Protein AF-A0A539DYY9-F1 (afdb_monomer)

Solvent-accessible surface area (backbone atoms only — not comparable to full-atom values): 6296 Å² total; per-residue (Å²): 140,85,88,86,87,77,100,73,76,76,74,72,72,69,63,75,76,61,69,74,80,74,77,78,76,84,81,85,64,92,63,52,59,61,54,54,46,45,52,48,40,51,54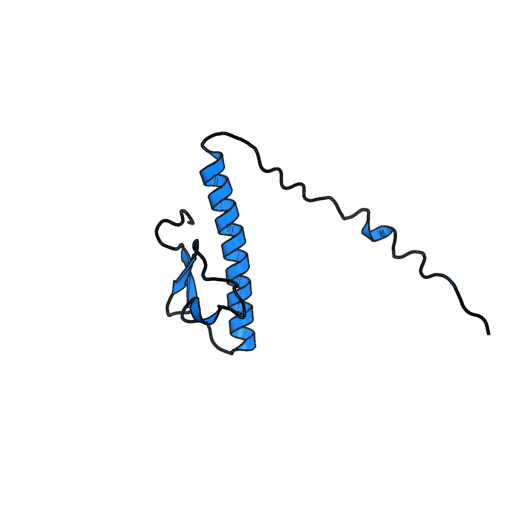,51,49,54,53,49,55,54,48,51,52,51,44,26,72,74,73,71,46,67,53,47,41,54,70,74,36,43,71,87,77,28,92,57,72,66,75,46,41,43,45,38,78,86,42,46,83,40,62,26,86,92,44,79,45,130

Mean predicted aligned error: 14.47 Å

Radius of gyration: 21.02 Å; Cα contacts (8 Å, |Δi|>4): 82; chains: 1; bounding box: 54×50×44 Å

Sequence (98 aa):
MTLASCAGEAAEKIADDLSVVEVSVPAGNGGIVGEVTQQGCSLERASLEQILETFTILEGHAPTLETDLVPNYLRSESVMFDITAEGALVPAPDSGCI

pLDDT: mean 75.49, std 21.93, range [37.66, 96.94]

Structure (mmCIF, N/CA/C/O backbone):
data_AF-A0A539DYY9-F1
#
_entry.id   AF-A0A539DYY9-F1
#
loop_
_atom_site.group_PDB
_atom_site.id
_atom_site.type_symbol
_atom_site.label_atom_id
_atom_site.label_alt_id
_atom_site.label_comp_id
_atom_site.label_asym_id
_atom_site.label_entity_id
_atom_site.label_seq_id
_atom_site.pdbx_PDB_ins_code
_atom_site.Cartn_x
_atom_site.Cartn_y
_atom_site.Cartn_z
_atom_site.occupancy
_atom_site.B_iso_or_equiv
_atom_site.auth_seq_id
_atom_site.auth_comp_id
_atom_site.auth_asym_id
_atom_site.auth_atom_id
_atom_site.pdbx_PDB_model_num
ATOM 1 N N . MET A 1 1 ? -41.360 39.448 0.452 1.00 45.53 1 MET A N 1
ATOM 2 C CA . MET A 1 1 ? -41.319 39.493 -1.027 1.00 45.53 1 MET A CA 1
ATOM 3 C C . MET A 1 1 ? -40.266 40.533 -1.360 1.00 45.53 1 MET A C 1
ATOM 5 O O . MET A 1 1 ? -40.452 41.669 -0.963 1.00 45.53 1 MET A O 1
ATOM 9 N N . THR A 1 2 ? -39.055 40.152 -1.760 1.00 37.66 2 THR A N 1
ATOM 10 C CA . THR A 1 2 ? -38.731 39.693 -3.122 1.00 37.66 2 THR A CA 1
ATOM 11 C C . THR A 1 2 ? -37.478 38.802 -3.116 1.00 37.66 2 THR A C 1
ATOM 13 O O . THR A 1 2 ? -36.563 39.026 -2.331 1.00 37.66 2 THR A O 1
ATOM 16 N N . LEU A 1 3 ? -37.492 37.772 -3.966 1.00 46.56 3 LEU A N 1
ATOM 17 C CA . LEU A 1 3 ? -36.391 36.857 -4.284 1.00 46.56 3 LEU A CA 1
ATOM 18 C C . LEU A 1 3 ? -35.391 37.485 -5.277 1.00 46.56 3 LEU A C 1
ATOM 20 O O . LEU A 1 3 ? -35.796 38.294 -6.105 1.00 46.56 3 LEU A O 1
ATOM 24 N N . ALA A 1 4 ? -34.173 36.928 -5.276 1.00 47.72 4 ALA A N 1
ATOM 25 C CA . ALA A 1 4 ? -33.265 36.725 -6.418 1.00 47.72 4 ALA A CA 1
ATOM 26 C C . ALA A 1 4 ? -32.042 37.653 -6.613 1.00 47.72 4 ALA A C 1
ATOM 28 O O . ALA A 1 4 ? -32.138 38.874 -6.591 1.00 47.72 4 ALA A O 1
ATOM 29 N N . SER A 1 5 ? -30.941 36.967 -6.975 1.00 46.44 5 SER A N 1
ATOM 30 C CA . SER A 1 5 ? -29.692 37.422 -7.620 1.00 46.44 5 SER A CA 1
ATOM 31 C C . SER A 1 5 ? -28.647 38.061 -6.686 1.00 46.44 5 SER A C 1
ATOM 33 O O . SER A 1 5 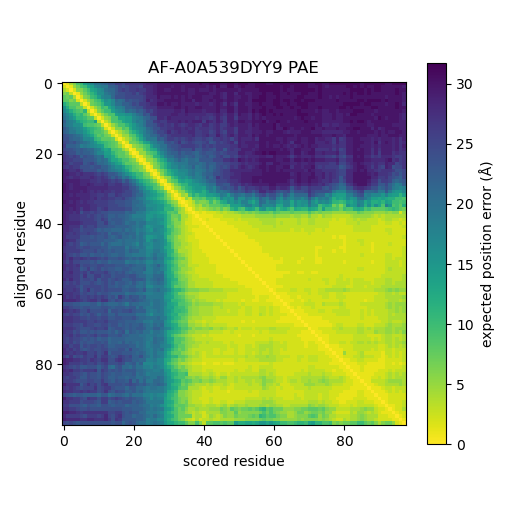? -28.963 38.988 -5.962 1.00 46.44 5 SER A O 1
ATOM 35 N N .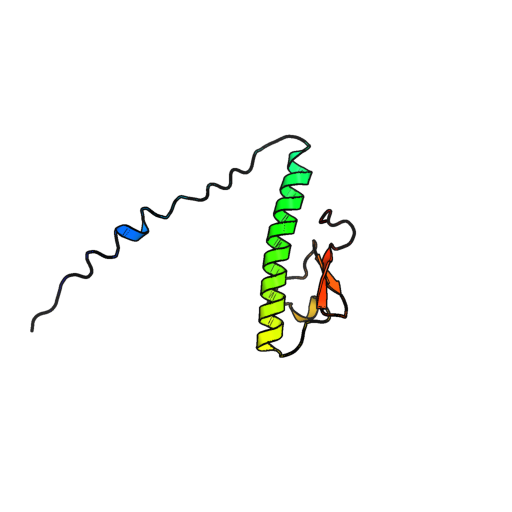 CYS A 1 6 ? -27.387 37.618 -6.586 1.00 44.03 6 CYS A N 1
ATOM 36 C CA . CYS A 1 6 ? -26.497 37.054 -7.601 1.00 44.03 6 CYS A CA 1
ATOM 37 C C . CYS A 1 6 ? -25.626 35.912 -7.036 1.00 44.03 6 CYS A C 1
ATOM 39 O O . CYS A 1 6 ? -24.610 36.148 -6.388 1.00 44.03 6 CYS A O 1
ATOM 41 N N . ALA A 1 7 ? -25.973 34.667 -7.361 1.00 44.38 7 ALA A N 1
ATOM 42 C CA . ALA A 1 7 ? -25.031 33.547 -7.388 1.00 44.38 7 ALA A CA 1
ATOM 43 C C . ALA A 1 7 ? -24.280 33.573 -8.736 1.00 44.38 7 ALA A C 1
ATOM 45 O O . ALA A 1 7 ? -24.468 32.692 -9.567 1.00 44.38 7 ALA A O 1
ATOM 46 N N . GLY A 1 8 ? -23.545 34.662 -9.000 1.00 44.19 8 GLY A N 1
ATOM 47 C CA . GLY A 1 8 ? -23.119 35.026 -10.359 1.00 44.19 8 GLY A CA 1
ATOM 48 C C . GLY A 1 8 ? -21.633 35.310 -10.576 1.00 44.19 8 GLY A C 1
ATOM 49 O O . GLY A 1 8 ? -21.272 35.572 -11.711 1.00 44.19 8 GLY A O 1
ATOM 50 N N . GLU A 1 9 ? -20.769 35.263 -9.555 1.00 43.44 9 GLU A N 1
ATOM 51 C CA . GLU A 1 9 ? -19.342 35.615 -9.744 1.00 43.44 9 GLU A CA 1
ATOM 52 C C . GLU A 1 9 ? -18.346 34.527 -9.313 1.00 43.44 9 GLU A C 1
ATOM 54 O O . GLU A 1 9 ? -17.160 34.624 -9.610 1.00 43.44 9 GLU A O 1
ATOM 59 N N . ALA A 1 10 ? -18.798 33.447 -8.666 1.00 45.25 10 ALA A N 1
ATOM 60 C CA 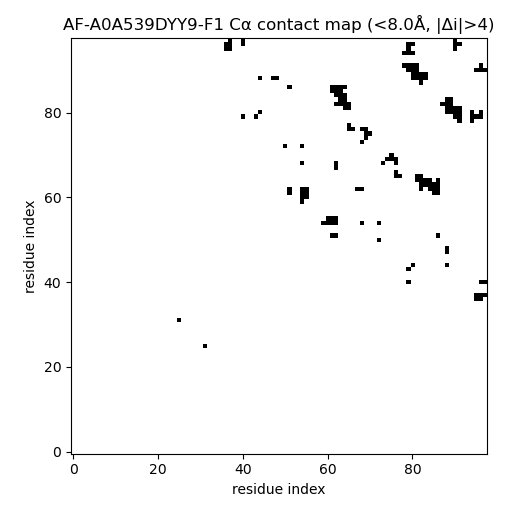. ALA A 1 10 ? -17.896 32.387 -8.200 1.00 45.25 10 ALA A CA 1
ATOM 61 C C . ALA A 1 10 ? -17.738 31.207 -9.180 1.00 45.25 10 ALA A C 1
ATOM 63 O O . ALA A 1 10 ? -16.837 30.395 -9.003 1.00 45.25 10 ALA A O 1
ATOM 64 N N . ALA A 1 11 ? -18.594 31.095 -10.202 1.00 45.44 11 ALA A N 1
ATOM 65 C CA . ALA A 1 11 ? -18.580 29.952 -11.121 1.00 45.44 11 ALA A CA 1
ATOM 66 C C . ALA A 1 11 ? -17.571 30.090 -12.276 1.00 45.44 11 ALA A C 1
ATOM 68 O O . ALA A 1 11 ? -17.166 29.084 -12.845 1.00 45.44 11 ALA A O 1
ATOM 69 N N . GLU A 1 12 ? -17.133 31.306 -12.617 1.00 47.28 12 GLU A N 1
ATOM 70 C CA . GLU A 1 12 ? -16.268 31.518 -13.790 1.00 47.28 12 GLU A CA 1
ATOM 71 C C . GLU A 1 12 ? -14.785 31.213 -13.496 1.00 47.28 12 GLU A C 1
ATOM 73 O O . GLU A 1 12 ? -14.039 30.804 -14.380 1.00 47.28 12 GLU A O 1
ATOM 78 N N . LYS A 1 13 ? -14.350 31.310 -12.231 1.00 40.88 13 LYS A N 1
ATOM 79 C CA . LYS A 1 13 ? -12.941 31.105 -11.842 1.00 40.88 13 LYS A CA 1
ATOM 80 C C . LYS A 1 13 ? -12.507 29.655 -11.612 1.00 40.88 13 LYS A C 1
ATOM 82 O O . LYS A 1 13 ? -11.346 29.428 -11.299 1.00 40.88 13 LYS A O 1
ATOM 87 N N . ILE A 1 14 ? -13.411 28.691 -11.759 1.00 51.94 14 ILE A N 1
ATOM 88 C CA . ILE A 1 14 ? -13.113 27.252 -11.613 1.00 51.94 14 ILE A CA 1
ATOM 89 C C . ILE A 1 14 ? -12.991 26.534 -12.964 1.00 51.94 14 ILE A C 1
ATOM 91 O O . ILE A 1 14 ? -12.802 25.323 -12.993 1.00 51.94 14 ILE A O 1
ATOM 95 N N . ALA A 1 15 ? -13.103 27.260 -14.080 1.00 50.12 15 ALA A N 1
ATOM 96 C CA . ALA A 1 15 ? -12.891 26.706 -15.417 1.00 50.12 15 ALA A CA 1
ATOM 97 C C . 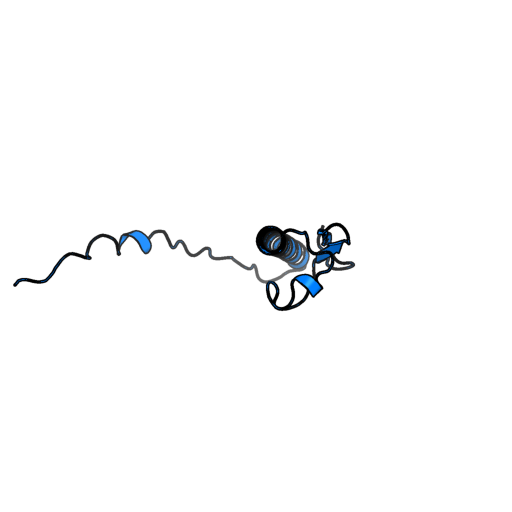ALA A 1 15 ? -11.462 26.937 -15.946 1.00 50.12 15 ALA A C 1
ATOM 99 O O . ALA A 1 15 ? -11.007 26.173 -16.790 1.00 50.12 15 ALA A O 1
ATOM 100 N N . ASP A 1 16 ? -10.751 27.954 -15.444 1.00 47.75 16 ASP A N 1
ATOM 101 C CA . ASP A 1 16 ? -9.426 28.358 -15.950 1.00 47.75 16 ASP A CA 1
ATOM 102 C C . ASP A 1 16 ? -8.256 27.600 -15.293 1.00 47.75 16 ASP A C 1
ATOM 104 O O . ASP A 1 16 ? -7.188 27.476 -15.879 1.00 47.75 16 ASP A O 1
ATOM 108 N N . ASP A 1 17 ? -8.469 27.022 -14.105 1.00 47.25 17 ASP A N 1
ATOM 109 C CA . ASP A 1 17 ? -7.463 26.203 -13.405 1.00 47.25 17 ASP A CA 1
ATOM 110 C C . ASP A 1 17 ? -7.652 24.697 -13.653 1.00 47.25 17 ASP A C 1
ATOM 112 O O . ASP A 1 17 ? -6.952 23.861 -13.092 1.00 47.25 17 ASP A O 1
ATOM 116 N N . LEU A 1 18 ? -8.571 24.316 -14.547 1.00 51.16 18 LEU A N 1
ATOM 117 C CA . LEU A 1 18 ? -8.595 22.965 -15.098 1.00 51.16 18 LEU A CA 1
ATOM 118 C C . LEU A 1 18 ? -7.644 22.913 -16.296 1.00 51.16 18 LEU A C 1
ATOM 120 O O . LEU A 1 18 ? -8.039 22.605 -17.421 1.00 51.16 18 LEU A O 1
ATOM 124 N N . SER A 1 19 ? -6.367 23.227 -16.054 1.00 51.50 19 SER A N 1
ATOM 125 C CA . SER A 1 19 ? -5.325 22.731 -16.944 1.00 51.50 19 SER A CA 1
ATOM 126 C C . SER A 1 19 ? -5.418 21.213 -16.870 1.00 51.50 19 SER A C 1
ATOM 128 O O . SER A 1 19 ? -5.082 20.580 -15.871 1.00 51.50 19 SER A O 1
ATOM 130 N N . VAL A 1 20 ? -6.039 20.642 -17.901 1.00 49.50 20 VAL A N 1
ATOM 131 C CA . VAL A 1 20 ? -6.066 19.212 -18.146 1.00 49.50 20 VAL A CA 1
ATOM 132 C C . VAL A 1 20 ? -4.624 18.765 -17.997 1.00 49.50 20 VAL A C 1
ATOM 134 O O . VAL A 1 20 ? -3.766 19.148 -18.792 1.00 49.50 20 VAL A O 1
ATOM 137 N N . VAL A 1 21 ? -4.341 18.013 -16.935 1.00 46.81 21 VAL A N 1
ATOM 138 C CA . VAL A 1 21 ? -3.108 17.248 -16.838 1.00 46.81 21 VAL A CA 1
ATOM 139 C C . VAL A 1 21 ? -3.231 16.214 -17.948 1.00 46.81 21 VAL A C 1
ATOM 141 O O . VAL A 1 21 ? -3.763 15.122 -17.755 1.00 46.81 21 VAL A O 1
ATOM 144 N N . GLU A 1 22 ? -2.844 16.608 -19.159 1.00 48.22 22 GLU A N 1
ATOM 145 C CA . GLU A 1 22 ? -2.664 15.704 -20.276 1.00 48.22 22 GLU A CA 1
ATOM 146 C C . GLU A 1 22 ? -1.488 14.818 -19.887 1.00 48.22 22 GLU A C 1
ATOM 148 O O . GLU A 1 22 ? -0.323 15.126 -20.150 1.00 48.22 22 GLU A O 1
ATOM 153 N N . VAL A 1 23 ? -1.797 13.721 -19.193 1.00 45.16 23 VAL A N 1
ATOM 154 C CA . VAL A 1 23 ? -0.887 12.590 -19.060 1.00 45.16 23 VAL A CA 1
ATOM 155 C C . VAL A 1 23 ? -0.658 12.087 -20.479 1.00 45.16 23 VAL A C 1
ATOM 157 O O . VAL A 1 23 ? -1.419 11.288 -21.023 1.00 45.16 23 VAL A O 1
ATOM 160 N N . SER A 1 24 ? 0.373 12.633 -21.117 1.00 41.38 24 SER A N 1
ATOM 161 C CA . SER A 1 24 ? 0.901 12.124 -22.369 1.00 41.38 24 SER A CA 1
ATOM 162 C C . SER A 1 24 ? 1.428 10.727 -22.082 1.00 41.38 24 SER A C 1
ATOM 164 O O . SER A 1 24 ? 2.473 10.580 -21.457 1.00 41.38 24 SER A O 1
ATOM 166 N N . VAL A 1 25 ? 0.696 9.700 -22.510 1.00 49.75 25 VAL A N 1
ATOM 167 C CA . VAL A 1 25 ? 1.199 8.325 -22.537 1.00 49.75 25 VAL A CA 1
ATOM 168 C C . VAL A 1 25 ? 1.934 8.163 -23.872 1.00 49.75 25 VAL A C 1
ATOM 170 O O . VAL A 1 25 ? 1.269 8.040 -24.906 1.00 49.75 25 VAL A O 1
ATOM 173 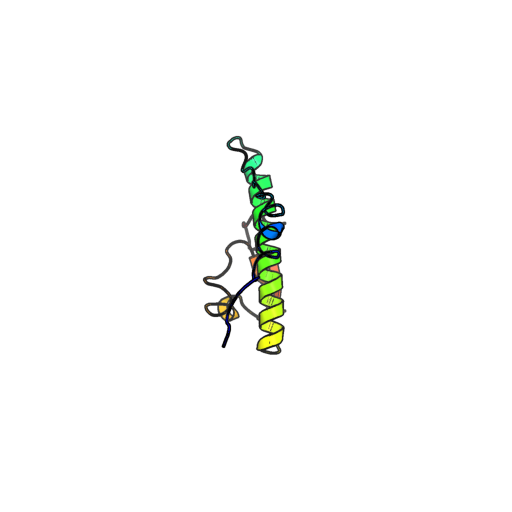N N . PRO A 1 26 ? 3.280 8.225 -23.921 1.00 44.56 26 PRO A N 1
ATOM 174 C CA . PRO A 1 26 ? 3.996 8.050 -25.174 1.00 44.56 26 PRO A CA 1
ATOM 175 C C . PRO A 1 26 ? 3.781 6.628 -25.697 1.00 44.56 26 PRO A C 1
ATOM 177 O O . PRO A 1 26 ? 4.142 5.633 -25.068 1.00 44.56 26 PRO A O 1
ATOM 180 N N . ALA A 1 27 ? 3.187 6.536 -26.884 1.00 46.72 27 ALA A N 1
ATOM 181 C CA . ALA A 1 27 ? 3.057 5.290 -27.613 1.00 46.72 27 ALA A CA 1
ATOM 182 C C . ALA A 1 27 ? 4.413 4.880 -28.220 1.00 46.72 27 ALA A C 1
ATOM 184 O O . ALA A 1 27 ? 4.941 5.568 -29.088 1.00 46.72 27 ALA A O 1
ATOM 185 N N . GLY A 1 28 ? 4.917 3.710 -27.813 1.00 47.81 28 GLY A N 1
ATOM 186 C CA . GLY A 1 28 ? 5.820 2.870 -28.611 1.00 47.81 28 GLY A CA 1
ATOM 187 C C . GLY A 1 28 ? 7.332 3.088 -28.459 1.00 47.81 28 GLY A C 1
ATOM 188 O O . GLY A 1 28 ? 7.900 3.985 -29.067 1.00 47.81 28 GLY A O 1
ATOM 189 N N . ASN A 1 29 ? 7.980 2.178 -27.717 1.00 39.41 29 ASN A N 1
ATOM 190 C CA . ASN A 1 29 ? 9.230 1.454 -28.031 1.00 39.41 29 ASN A CA 1
ATOM 191 C C . ASN A 1 29 ? 9.926 1.032 -26.731 1.00 39.41 29 ASN A C 1
ATOM 193 O O . ASN A 1 29 ? 10.457 1.894 -26.048 1.00 39.41 29 ASN A O 1
ATOM 197 N N . GLY A 1 30 ? 9.949 -0.275 -26.431 1.00 45.22 30 GLY A N 1
ATOM 198 C CA . GLY A 1 30 ? 10.893 -1.046 -25.586 1.00 45.22 30 GLY A CA 1
ATOM 199 C C . GLY A 1 30 ? 11.451 -0.512 -24.249 1.00 45.22 30 GLY A C 1
ATOM 200 O O . GLY A 1 30 ? 11.570 -1.295 -23.318 1.00 45.22 30 GLY A O 1
ATOM 201 N N . GLY A 1 31 ? 11.805 0.767 -24.124 1.00 42.53 31 GLY A N 1
ATOM 202 C CA . GLY A 1 31 ? 12.230 1.449 -22.896 1.00 42.53 31 GLY A CA 1
ATOM 203 C C . GLY A 1 31 ? 11.089 2.109 -22.111 1.00 42.53 31 GLY A C 1
ATOM 204 O O . GLY A 1 31 ? 11.188 2.223 -20.895 1.00 42.53 31 GLY A O 1
ATOM 205 N N . ILE A 1 32 ? 9.970 2.447 -22.766 1.00 48.97 32 ILE A N 1
ATOM 206 C CA . ILE A 1 32 ? 8.758 2.951 -22.088 1.00 48.97 32 ILE A CA 1
ATOM 207 C C . ILE A 1 32 ? 8.175 1.951 -21.091 1.00 48.97 32 ILE A C 1
ATOM 209 O O . ILE A 1 32 ? 7.578 2.373 -20.117 1.00 48.97 32 ILE A O 1
ATOM 213 N N . VAL A 1 33 ? 8.348 0.641 -21.295 1.00 52.47 33 VAL A N 1
ATOM 214 C CA . VAL A 1 33 ? 7.760 -0.355 -20.387 1.00 52.47 33 VAL A CA 1
ATOM 215 C C . VAL A 1 33 ? 8.367 -0.221 -18.992 1.00 52.47 33 VAL A C 1
ATOM 217 O O . VAL A 1 33 ? 7.625 -0.158 -18.029 1.00 52.47 33 VAL A O 1
ATOM 220 N N . GLY A 1 34 ? 9.691 -0.068 -18.880 1.00 58.25 34 GLY A N 1
ATOM 221 C CA . GLY A 1 34 ? 10.345 0.112 -17.583 1.00 58.25 34 GLY A CA 1
ATOM 222 C C . GLY A 1 34 ? 9.939 1.412 -16.886 1.00 58.25 34 GLY A C 1
ATOM 223 O O . GLY A 1 34 ? 9.622 1.396 -15.703 1.00 58.25 34 GLY A O 1
ATOM 224 N N . GLU A 1 35 ? 9.897 2.530 -17.615 1.00 59.19 35 GLU A N 1
ATOM 225 C CA . GLU A 1 35 ? 9.547 3.839 -17.041 1.00 59.19 35 GLU A CA 1
ATOM 226 C C . GLU A 1 35 ? 8.056 3.945 -16.679 1.00 59.19 35 GLU A C 1
ATOM 228 O O . GLU A 1 35 ? 7.719 4.422 -15.597 1.00 59.19 35 GLU A O 1
ATOM 233 N N . VAL A 1 36 ? 7.165 3.418 -17.527 1.00 60.16 36 VAL A N 1
ATOM 234 C CA . VAL A 1 36 ? 5.723 3.317 -17.250 1.00 60.16 36 VAL A CA 1
ATOM 235 C C . VAL A 1 36 ? 5.465 2.369 -16.078 1.00 60.16 36 VAL A C 1
ATOM 237 O O . VAL A 1 36 ? 4.628 2.675 -15.231 1.00 60.16 36 VAL A O 1
ATOM 240 N N . THR A 1 37 ? 6.215 1.266 -15.966 1.00 75.25 37 THR A N 1
ATOM 241 C CA . THR A 1 37 ? 6.150 0.377 -14.798 1.00 75.25 37 THR A CA 1
ATOM 242 C C . THR A 1 37 ? 6.590 1.107 -13.529 1.00 75.25 37 THR A C 1
ATOM 244 O O . THR A 1 37 ? 5.868 1.043 -12.544 1.00 75.25 37 THR A O 1
ATOM 247 N N . GLN A 1 38 ? 7.685 1.878 -13.536 1.00 83.94 38 GLN A N 1
ATOM 248 C CA . GLN A 1 38 ? 8.117 2.621 -12.338 1.00 83.94 38 GLN A CA 1
ATOM 249 C C . GLN A 1 38 ? 7.155 3.746 -11.937 1.00 83.94 38 GLN A C 1
ATOM 251 O O . GLN A 1 38 ? 6.913 3.963 -10.747 1.00 83.94 38 GLN A O 1
ATOM 256 N N . GLN A 1 39 ? 6.577 4.456 -12.906 1.00 86.12 39 GLN A N 1
ATOM 257 C CA . GLN A 1 39 ? 5.538 5.449 -12.622 1.00 86.12 39 GLN A CA 1
ATOM 258 C C . GLN A 1 39 ? 4.286 4.788 -12.030 1.00 86.12 39 GLN A C 1
ATOM 260 O O . GLN A 1 39 ? 3.749 5.294 -11.045 1.00 86.12 39 GLN A O 1
ATOM 265 N N . GLY A 1 40 ? 3.873 3.633 -12.566 1.00 87.38 40 GLY A N 1
ATOM 266 C CA . GLY A 1 40 ? 2.795 2.813 -12.007 1.00 87.38 40 GLY A CA 1
ATOM 267 C C . GLY A 1 40 ? 3.082 2.377 -10.570 1.00 87.38 40 GLY A C 1
ATOM 268 O O . GLY A 1 40 ? 2.269 2.634 -9.687 1.00 87.38 40 GLY A O 1
ATOM 269 N N . CYS A 1 41 ? 4.280 1.846 -10.314 1.00 90.19 41 CYS A N 1
ATOM 270 C CA . CYS A 1 41 ? 4.738 1.476 -8.976 1.00 90.19 41 CYS A CA 1
ATOM 271 C C . CYS A 1 41 ? 4.696 2.658 -7.999 1.00 90.19 41 CYS A C 1
ATOM 273 O O . CYS A 1 41 ? 4.272 2.507 -6.859 1.00 90.19 41 CYS A O 1
ATOM 275 N N . SER A 1 42 ? 5.117 3.846 -8.438 1.00 91.88 42 SER A N 1
ATOM 276 C CA . SER A 1 42 ? 5.139 5.043 -7.588 1.00 91.88 42 SER A CA 1
ATOM 277 C C . SER A 1 42 ? 3.727 5.504 -7.214 1.00 91.88 42 SER A C 1
ATOM 279 O O . SER A 1 42 ? 3.473 5.853 -6.062 1.00 91.88 42 SER A O 1
ATOM 281 N N . LEU A 1 43 ? 2.804 5.485 -8.181 1.00 92.00 43 LEU A N 1
ATOM 282 C CA . LEU A 1 43 ? 1.402 5.842 -7.962 1.00 92.00 43 LEU A CA 1
ATOM 283 C C . LEU A 1 43 ? 0.696 4.832 -7.056 1.00 92.00 43 LEU A C 1
ATOM 285 O O . LEU A 1 43 ? -0.018 5.228 -6.135 1.00 92.00 43 LEU A O 1
ATOM 289 N N . GLU A 1 44 ? 0.904 3.540 -7.297 1.00 92.19 44 GLU A N 1
ATOM 290 C CA . GLU A 1 44 ? 0.292 2.488 -6.492 1.00 92.19 44 GLU A CA 1
ATOM 291 C C . GLU A 1 44 ? 0.844 2.483 -5.065 1.00 92.19 44 GLU A C 1
ATOM 293 O O . GLU A 1 44 ? 0.058 2.433 -4.121 1.00 92.19 44 GLU A O 1
ATOM 298 N N . ARG A 1 45 ? 2.161 2.667 -4.890 1.00 94.38 45 ARG A N 1
ATOM 299 C CA . ARG A 1 45 ? 2.790 2.834 -3.572 1.00 94.38 45 ARG A CA 1
ATOM 300 C C . ARG A 1 45 ? 2.149 3.974 -2.787 1.00 94.38 45 ARG A C 1
ATOM 302 O O . ARG A 1 45 ? 1.706 3.753 -1.667 1.00 94.38 45 ARG A O 1
ATOM 309 N N . ALA A 1 46 ? 2.034 5.159 -3.388 1.00 94.75 46 ALA A N 1
ATOM 310 C CA . ALA A 1 46 ? 1.418 6.311 -2.729 1.00 94.75 46 ALA A CA 1
ATOM 311 C C . ALA A 1 46 ? -0.054 6.049 -2.353 1.00 94.75 46 ALA A C 1
ATOM 313 O O . ALA A 1 46 ? -0.503 6.425 -1.270 1.00 94.75 46 ALA A O 1
ATOM 314 N N . SER A 1 47 ? -0.806 5.372 -3.228 1.00 93.88 47 SER A N 1
ATOM 315 C CA . SER A 1 47 ? -2.190 4.989 -2.940 1.00 93.88 47 SER A CA 1
ATOM 316 C C . SER A 1 47 ? -2.283 3.997 -1.778 1.00 93.88 47 SER A C 1
ATOM 318 O O . SER A 1 47 ? -3.161 4.140 -0.927 1.00 93.88 47 SER A O 1
ATOM 320 N N . LEU A 1 48 ? -1.405 2.993 -1.736 1.00 94.94 48 LEU A N 1
ATOM 321 C CA . LEU A 1 48 ? -1.383 1.992 -0.671 1.00 94.94 48 LEU A CA 1
ATOM 322 C C . LEU A 1 48 ? -0.941 2.607 0.656 1.00 94.94 48 LEU A C 1
ATOM 324 O O . LEU A 1 48 ? -1.601 2.377 1.660 1.00 94.94 48 LEU A O 1
ATOM 328 N N . GLU A 1 49 ? 0.079 3.464 0.669 1.00 95.19 49 GLU A N 1
ATOM 329 C CA . GLU A 1 49 ? 0.503 4.200 1.870 1.00 95.19 49 GLU A CA 1
ATOM 330 C C . GLU A 1 49 ? -0.649 5.010 2.483 1.00 95.19 49 GLU A C 1
ATOM 332 O O . GLU A 1 49 ? -0.887 4.938 3.691 1.00 95.19 49 GLU A O 1
ATOM 337 N N . GLN A 1 50 ? -1.433 5.706 1.654 1.00 95.81 50 GLN A N 1
ATOM 338 C CA . GLN A 1 50 ? -2.605 6.445 2.126 1.00 95.81 50 GLN A CA 1
ATOM 339 C C . GLN A 1 50 ? -3.706 5.522 2.676 1.00 95.81 50 GLN A C 1
ATOM 341 O O . GLN A 1 50 ? -4.378 5.855 3.659 1.00 95.81 50 GLN A O 1
ATOM 346 N N . ILE A 1 51 ? -3.897 4.349 2.071 1.00 96.12 51 ILE A N 1
ATOM 347 C CA . ILE A 1 51 ? -4.840 3.341 2.564 1.00 96.12 51 ILE A CA 1
ATOM 348 C C . ILE A 1 51 ? -4.383 2.779 3.915 1.00 96.12 51 ILE A C 1
ATOM 350 O O . ILE A 1 51 ? -5.202 2.686 4.828 1.00 96.12 51 ILE A O 1
ATOM 354 N N . LEU A 1 52 ? -3.097 2.459 4.066 1.00 95.31 52 LEU A N 1
ATOM 355 C CA . LEU A 1 52 ? -2.510 1.959 5.312 1.00 95.31 52 LEU A CA 1
ATOM 356 C C . LEU A 1 52 ? -2.670 2.963 6.455 1.00 95.31 52 LEU A C 1
ATOM 358 O O . LEU A 1 52 ? -3.055 2.591 7.568 1.00 95.31 52 LEU A O 1
ATOM 362 N N . GLU A 1 53 ? -2.423 4.244 6.177 1.00 95.44 53 GLU A N 1
ATOM 363 C CA . GLU A 1 53 ? -2.651 5.323 7.138 1.00 95.44 53 GLU A CA 1
ATOM 364 C C . GLU A 1 53 ? -4.130 5.390 7.540 1.00 95.44 53 GLU A C 1
ATOM 366 O O . GLU A 1 53 ? -4.459 5.396 8.728 1.00 95.44 53 GLU A O 1
ATOM 371 N N . THR A 1 54 ? -5.035 5.360 6.558 1.00 95.75 54 THR A N 1
ATOM 372 C CA . THR A 1 54 ? -6.483 5.411 6.802 1.00 95.75 54 THR A CA 1
ATOM 373 C C . THR A 1 54 ? -6.964 4.215 7.624 1.00 95.75 54 THR A C 1
ATOM 375 O O . THR A 1 54 ? -7.726 4.393 8.574 1.00 95.75 54 THR A O 1
ATOM 378 N N . PHE A 1 55 ? -6.506 3.005 7.300 1.00 96.31 55 PHE A N 1
ATOM 379 C CA . PHE A 1 55 ? -6.802 1.796 8.065 1.00 96.31 55 PHE A CA 1
ATOM 380 C C . PHE A 1 55 ? -6.339 1.952 9.515 1.00 96.31 55 PHE A C 1
ATOM 382 O O . PHE A 1 55 ? -7.123 1.762 10.439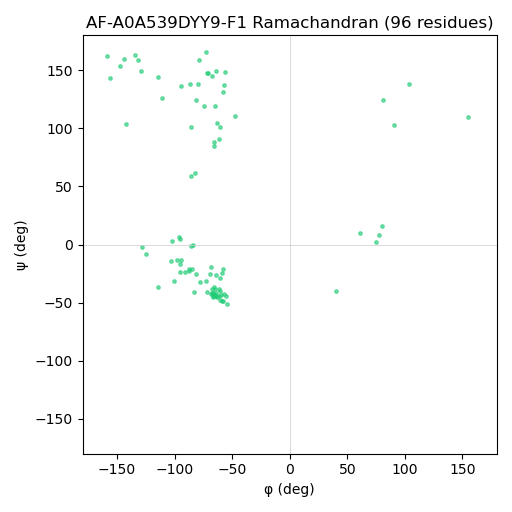 1.00 96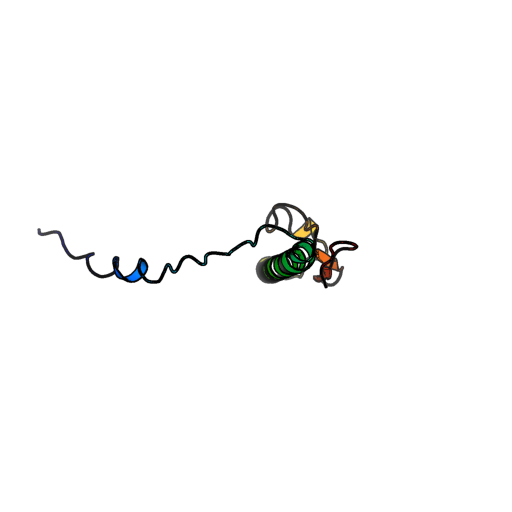.31 55 PHE A O 1
ATOM 389 N N . THR A 1 56 ? -5.097 2.398 9.718 1.00 95.62 56 THR A N 1
ATOM 390 C CA . THR A 1 56 ? -4.521 2.569 11.059 1.00 95.62 56 THR A CA 1
ATOM 391 C C . THR A 1 56 ? -5.300 3.584 11.895 1.00 95.62 56 THR A C 1
ATOM 393 O O . THR A 1 56 ? -5.498 3.378 13.092 1.00 95.62 56 THR A O 1
ATOM 396 N N . ILE A 1 57 ? -5.781 4.666 11.277 1.00 96.81 57 ILE A N 1
ATOM 397 C CA . ILE A 1 57 ? -6.603 5.682 11.949 1.00 96.81 57 ILE A CA 1
ATOM 398 C C . ILE A 1 57 ? -7.965 5.116 12.371 1.00 96.81 57 ILE A C 1
ATOM 400 O O . ILE A 1 57 ? -8.444 5.443 13.458 1.00 96.81 57 ILE A O 1
ATOM 404 N N . LEU A 1 58 ? -8.602 4.309 11.520 1.00 96.94 58 LEU A N 1
ATOM 405 C CA . LEU A 1 58 ? -9.961 3.815 11.756 1.00 96.94 58 LEU A CA 1
ATOM 406 C C . LEU A 1 58 ? -10.000 2.585 12.672 1.00 96.94 58 LEU A C 1
ATOM 408 O O . LEU A 1 58 ? -10.845 2.525 13.563 1.00 96.94 58 LEU A O 1
ATOM 412 N N . GLU A 1 59 ? -9.072 1.649 12.491 1.00 96.12 59 GLU A N 1
ATOM 413 C CA . GLU A 1 59 ? -9.035 0.371 13.216 1.00 96.12 59 GLU A CA 1
ATOM 414 C C . GLU A 1 59 ? -8.109 0.414 14.445 1.00 96.12 59 GLU A C 1
ATOM 416 O O . GLU A 1 59 ? -8.199 -0.421 15.346 1.00 96.12 59 GLU A O 1
ATOM 421 N N . GLY A 1 60 ? -7.221 1.411 14.527 1.00 95.94 60 GLY A N 1
ATOM 422 C CA . GLY A 1 60 ? -6.313 1.606 15.660 1.00 95.94 60 GLY A CA 1
ATOM 423 C C . GLY A 1 60 ? -5.097 0.673 15.677 1.00 95.94 60 GLY A C 1
ATOM 424 O O . GLY A 1 60 ? -4.353 0.666 16.660 1.00 95.94 60 GLY A O 1
ATOM 425 N N . HIS A 1 61 ? -4.874 -0.102 14.614 1.00 94.25 61 HIS A N 1
ATOM 426 C CA . HIS A 1 61 ? -3.679 -0.920 14.405 1.00 94.25 61 HIS A CA 1
ATOM 427 C C . HIS A 1 61 ? -3.292 -0.953 12.920 1.00 94.25 61 HIS A C 1
ATOM 429 O O . HIS A 1 61 ? -4.124 -0.686 12.060 1.00 94.25 61 HIS A O 1
ATOM 435 N N . ALA A 1 62 ? -2.036 -1.287 12.612 1.00 93.62 62 ALA A N 1
ATOM 436 C CA . ALA A 1 62 ? -1.611 -1.512 11.231 1.00 93.62 62 ALA A CA 1
ATOM 437 C C . ALA A 1 62 ? -2.192 -2.839 10.700 1.00 93.62 62 ALA A C 1
ATOM 439 O O . ALA A 1 62 ? -2.360 -3.778 11.492 1.00 93.62 62 ALA A O 1
ATOM 440 N N . PRO A 1 63 ? -2.497 -2.947 9.396 1.00 94.44 63 PRO A N 1
ATOM 441 C CA . PRO A 1 63 ? -2.854 -4.229 8.803 1.00 94.44 63 PRO A CA 1
ATOM 442 C C . PRO A 1 63 ? -1.631 -5.146 8.812 1.00 94.44 63 PRO A C 1
ATOM 444 O O . PRO A 1 63 ? -0.498 -4.687 8.663 1.00 94.44 63 PRO A O 1
ATOM 447 N N . THR A 1 64 ? -1.859 -6.441 9.001 1.00 94.06 64 THR A N 1
ATOM 448 C CA . THR A 1 64 ? -0.778 -7.444 9.017 1.00 94.06 64 THR A CA 1
ATOM 449 C C . THR A 1 64 ? -0.708 -8.241 7.721 1.00 94.06 64 THR A C 1
ATOM 451 O O . THR A 1 64 ? 0.273 -8.945 7.490 1.00 94.06 64 THR A O 1
ATOM 454 N N . LEU A 1 65 ? -1.760 -8.141 6.903 1.00 93.62 65 LEU A N 1
ATOM 455 C CA . LEU A 1 65 ? -1.948 -8.804 5.619 1.00 93.62 65 LEU A CA 1
ATOM 456 C C . LEU A 1 65 ? -2.769 -7.890 4.695 1.00 93.62 65 LEU A C 1
ATOM 458 O O . LEU A 1 65 ? -3.612 -7.123 5.164 1.00 93.62 65 LEU A O 1
ATOM 462 N N . GLU A 1 66 ? -2.619 -8.023 3.376 1.00 89.88 66 GLU A N 1
ATOM 463 C CA . GLU A 1 66 ? -3.475 -7.298 2.420 1.00 89.88 66 GLU A CA 1
ATOM 464 C C . GLU A 1 66 ? -4.951 -7.706 2.486 1.00 89.88 66 GLU A C 1
ATOM 466 O O . GLU A 1 66 ? -5.834 -6.885 2.221 1.00 89.88 66 GLU A O 1
ATOM 471 N N . THR A 1 67 ? -5.250 -8.934 2.918 1.00 93.62 67 THR A N 1
ATOM 472 C CA . THR A 1 67 ? -6.631 -9.388 3.141 1.00 93.62 67 THR A CA 1
ATOM 473 C C . THR A 1 67 ? -7.379 -8.541 4.167 1.00 93.62 67 THR A C 1
ATOM 475 O O . THR A 1 67 ? -8.604 -8.487 4.115 1.00 93.62 67 THR A O 1
ATOM 478 N N . ASP A 1 68 ? -6.669 -7.864 5.076 1.00 94.31 68 ASP A N 1
ATOM 479 C CA . ASP A 1 68 ? -7.277 -6.968 6.068 1.00 94.31 68 ASP A CA 1
ATOM 480 C C . ASP A 1 68 ? -7.852 -5.702 5.400 1.00 94.31 68 ASP A C 1
ATOM 482 O O . ASP A 1 68 ? -8.795 -5.085 5.902 1.00 94.31 68 ASP A O 1
ATOM 486 N N . LEU A 1 69 ? -7.312 -5.325 4.237 1.00 94.50 69 LEU A N 1
ATOM 487 C CA . LEU A 1 69 ? -7.722 -4.150 3.471 1.00 94.50 69 LEU A CA 1
ATOM 488 C C . LEU A 1 69 ? -8.873 -4.447 2.501 1.00 94.50 69 LEU A C 1
ATOM 490 O O . LEU A 1 69 ? -9.608 -3.533 2.117 1.00 94.50 69 LEU A O 1
ATOM 494 N N . VAL A 1 70 ? -9.066 -5.700 2.096 1.00 95.06 70 VAL A N 1
ATOM 495 C CA . VAL A 1 70 ? -10.112 -6.107 1.145 1.00 95.06 70 VAL A CA 1
ATOM 496 C C . VAL A 1 70 ? -11.367 -6.578 1.899 1.00 95.06 70 VAL A C 1
ATOM 498 O O . VAL A 1 70 ? -11.258 -7.345 2.850 1.00 95.06 70 VAL A O 1
ATOM 501 N N . PRO A 1 71 ? -12.595 -6.198 1.491 1.00 94.81 71 PRO A N 1
ATOM 502 C CA . PRO A 1 71 ? -12.957 -5.335 0.362 1.00 94.81 71 PRO A CA 1
ATOM 503 C C . PRO A 1 71 ? -13.162 -3.858 0.748 1.00 94.81 71 PRO A C 1
ATOM 505 O O . PRO A 1 71 ? -13.645 -3.070 -0.065 1.00 94.81 71 PRO A O 1
ATOM 508 N N . ASN A 1 72 ? -12.908 -3.495 2.008 1.00 94.56 72 ASN A N 1
ATOM 509 C CA . ASN A 1 72 ? -13.364 -2.220 2.571 1.00 94.56 72 ASN A CA 1
ATOM 510 C C . ASN A 1 72 ? -12.501 -1.023 2.140 1.00 94.56 72 ASN A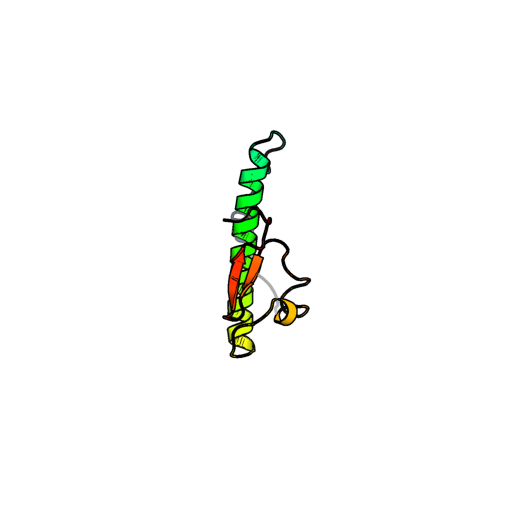 C 1
ATOM 512 O O . ASN A 1 72 ? -13.027 0.075 1.971 1.00 94.56 72 ASN A O 1
ATOM 516 N N . TYR A 1 73 ? -11.203 -1.242 1.935 1.00 94.50 73 TYR A N 1
ATOM 517 C CA . TYR A 1 73 ? -10.224 -0.222 1.553 1.00 94.50 73 TYR A CA 1
ATOM 518 C C . TYR A 1 73 ? -9.648 -0.476 0.158 1.00 94.50 73 TYR A C 1
ATOM 520 O O . TYR A 1 73 ? -9.442 0.460 -0.613 1.00 94.50 73 TYR A O 1
ATOM 528 N N . LEU A 1 74 ? -9.442 -1.748 -0.186 1.00 93.62 74 LEU A N 1
ATOM 529 C CA . LEU A 1 74 ? -9.018 -2.207 -1.502 1.00 93.62 74 LEU A CA 1
ATOM 530 C C . LEU A 1 74 ? -10.110 -3.042 -2.163 1.00 93.62 74 LEU A C 1
ATOM 532 O O . LEU A 1 74 ? -10.805 -3.820 -1.515 1.00 93.62 74 LEU A O 1
ATOM 536 N N . ARG A 1 75 ? -10.238 -2.922 -3.489 1.00 92.38 75 ARG A N 1
ATOM 537 C CA . ARG A 1 75 ? -11.159 -3.772 -4.267 1.00 92.38 75 ARG A CA 1
ATOM 538 C C . ARG A 1 75 ? -10.653 -5.212 -4.388 1.00 92.38 75 ARG A C 1
ATOM 540 O O . ARG A 1 75 ? -11.460 -6.130 -4.492 1.00 92.38 75 ARG A O 1
ATOM 547 N N . SER A 1 76 ? -9.337 -5.374 -4.412 1.00 93.69 76 SER A N 1
ATOM 548 C CA . SER A 1 76 ? -8.593 -6.630 -4.477 1.00 93.69 76 SER A CA 1
ATOM 549 C C . SER A 1 76 ? -7.181 -6.380 -3.952 1.00 93.69 76 SER A C 1
ATOM 551 O O . SER A 1 76 ? -6.753 -5.227 -3.922 1.00 93.69 76 SER A O 1
ATOM 553 N N . GLU A 1 77 ? -6.471 -7.444 -3.589 1.00 91.81 77 GLU A N 1
ATOM 554 C CA . GLU A 1 77 ? -5.046 -7.387 -3.232 1.00 91.81 77 GLU A CA 1
ATOM 555 C C . GLU A 1 77 ? -4.220 -6.771 -4.374 1.00 91.81 77 GLU A C 1
ATOM 557 O O . GLU A 1 77 ? -4.595 -6.877 -5.556 1.00 91.81 77 GLU A O 1
ATOM 562 N N . SER A 1 78 ? -3.136 -6.084 -4.017 1.00 91.25 78 SER A N 1
ATOM 563 C CA . SER A 1 78 ? -2.188 -5.533 -4.976 1.00 91.25 78 SER A CA 1
ATOM 564 C C . SER A 1 78 ? -1.389 -6.660 -5.623 1.00 91.25 78 SER A C 1
ATOM 566 O O . SER A 1 78 ? -1.102 -7.699 -5.041 1.00 91.25 78 SER A O 1
ATOM 568 N N . VAL A 1 79 ? -1.025 -6.454 -6.885 1.00 90.38 79 VAL A N 1
ATOM 569 C CA . VAL A 1 79 ? -0.076 -7.329 -7.590 1.00 90.38 79 VAL A CA 1
ATOM 570 C C . VAL A 1 79 ? 1.339 -6.753 -7.585 1.00 90.38 79 VAL A C 1
ATOM 572 O O . VAL A 1 79 ? 2.284 -7.435 -7.976 1.00 90.38 79 VAL A O 1
ATOM 575 N N . MET A 1 80 ? 1.485 -5.478 -7.214 1.00 91.38 80 MET A N 1
ATOM 576 C CA . MET A 1 80 ? 2.746 -4.743 -7.298 1.00 91.38 80 MET A CA 1
ATOM 577 C C . MET A 1 80 ? 3.462 -4.646 -5.955 1.00 91.38 80 MET A C 1
ATOM 579 O O . MET A 1 80 ? 4.698 -4.621 -5.911 1.00 91.38 80 MET A O 1
ATOM 583 N N . PHE A 1 81 ? 2.690 -4.610 -4.876 1.00 93.75 81 PHE A N 1
ATOM 584 C CA . PHE A 1 81 ? 3.166 -4.490 -3.510 1.00 93.75 81 PHE A CA 1
ATOM 585 C C . PHE A 1 81 ? 2.493 -5.526 -2.623 1.00 93.75 81 PHE A C 1
ATOM 587 O O . PHE A 1 81 ? 1.441 -6.042 -2.963 1.00 93.75 81 PHE A O 1
ATOM 594 N N . ASP A 1 82 ? 3.133 -5.812 -1.502 1.00 93.88 82 ASP A N 1
ATOM 595 C CA . ASP A 1 82 ? 2.651 -6.700 -0.455 1.00 93.88 82 ASP A CA 1
ATOM 596 C C . ASP A 1 82 ? 2.876 -6.011 0.902 1.00 93.88 82 ASP A C 1
ATOM 598 O O . ASP A 1 82 ? 3.645 -5.042 1.011 1.00 93.88 82 ASP A O 1
ATOM 602 N N . ILE A 1 83 ? 2.206 -6.494 1.941 1.00 93.31 83 ILE A N 1
ATOM 603 C CA . ILE A 1 83 ? 2.303 -5.979 3.306 1.00 93.31 83 ILE A CA 1
ATOM 604 C C . ILE A 1 83 ? 3.013 -7.016 4.174 1.00 93.31 83 ILE A C 1
ATOM 606 O O . ILE A 1 83 ? 2.605 -8.172 4.260 1.00 93.31 83 ILE A O 1
ATOM 610 N N . THR A 1 84 ? 4.081 -6.603 4.856 1.00 90.81 84 THR A N 1
ATOM 611 C CA . THR A 1 84 ? 4.758 -7.481 5.818 1.00 90.81 84 THR A CA 1
ATOM 612 C C . THR A 1 84 ? 3.930 -7.650 7.091 1.00 90.81 84 THR A C 1
ATOM 614 O O . THR A 1 84 ? 3.042 -6.855 7.387 1.00 90.81 84 THR A O 1
ATOM 617 N N . ALA A 1 85 ? 4.273 -8.638 7.920 1.00 88.75 85 ALA A N 1
ATOM 618 C CA . ALA A 1 85 ? 3.606 -8.851 9.207 1.00 88.75 85 ALA A CA 1
ATOM 619 C C . ALA A 1 85 ? 3.685 -7.629 10.150 1.00 88.75 85 ALA A C 1
ATOM 621 O O . ALA A 1 85 ? 2.884 -7.498 11.074 1.00 88.75 85 ALA A O 1
ATOM 622 N N . GLU A 1 86 ? 4.648 -6.734 9.924 1.00 88.50 86 GLU A N 1
ATOM 623 C CA . GLU A 1 86 ? 4.825 -5.477 10.652 1.00 88.50 86 GLU A CA 1
ATOM 624 C C . GLU A 1 86 ? 3.988 -4.315 10.081 1.00 88.50 86 GLU A C 1
ATOM 626 O O . GLU A 1 86 ? 4.047 -3.207 10.617 1.00 88.50 86 GLU A O 1
ATOM 631 N N . GLY A 1 87 ? 3.229 -4.541 9.005 1.00 87.81 87 GLY A N 1
ATOM 632 C CA . GLY A 1 87 ? 2.430 -3.525 8.320 1.00 87.81 87 GLY A CA 1
ATOM 633 C C . GLY A 1 87 ? 3.228 -2.635 7.368 1.00 87.81 87 GLY A C 1
ATOM 634 O O . GLY A 1 87 ? 2.759 -1.559 6.997 1.00 87.81 87 GLY A O 1
ATOM 635 N N . ALA A 1 88 ? 4.444 -3.042 6.990 1.00 90.81 88 ALA A N 1
ATOM 636 C CA . ALA A 1 88 ? 5.268 -2.295 6.048 1.00 90.81 88 ALA A CA 1
ATOM 637 C C . ALA A 1 88 ? 4.932 -2.678 4.604 1.00 90.81 88 ALA A C 1
ATOM 639 O O . ALA A 1 88 ? 4.788 -3.856 4.286 1.00 90.81 88 ALA A O 1
ATOM 640 N N . LEU A 1 89 ? 4.871 -1.680 3.724 1.00 93.31 89 LEU A N 1
ATOM 641 C CA . LEU A 1 89 ? 4.663 -1.893 2.299 1.00 93.31 89 LEU A CA 1
ATOM 642 C C . LEU A 1 89 ? 5.985 -2.273 1.619 1.00 93.31 89 LEU A C 1
ATOM 644 O O . LEU A 1 89 ? 6.967 -1.529 1.698 1.00 93.31 89 LEU A O 1
ATOM 648 N N . VAL A 1 90 ? 6.011 -3.408 0.926 1.00 93.44 90 VAL A N 1
ATOM 649 C CA . VAL A 1 90 ? 7.188 -3.908 0.201 1.00 93.44 90 VAL A CA 1
ATOM 650 C C . VAL A 1 90 ? 6.830 -4.265 -1.239 1.00 93.44 90 VAL A C 1
ATOM 652 O O . VAL A 1 90 ? 5.696 -4.653 -1.500 1.00 93.44 90 VAL A O 1
ATOM 655 N N . PRO A 1 91 ? 7.752 -4.134 -2.210 1.00 93.00 91 PRO A N 1
ATOM 656 C CA . PRO A 1 91 ? 7.507 -4.620 -3.563 1.00 93.00 91 PRO A CA 1
ATOM 657 C C . PRO A 1 91 ? 7.200 -6.120 -3.565 1.00 93.00 91 PRO A C 1
ATOM 659 O O . PRO A 1 91 ? 7.952 -6.906 -2.981 1.00 93.00 91 PRO A O 1
ATOM 662 N N . ALA A 1 92 ? 6.127 -6.514 -4.249 1.00 91.00 92 ALA A N 1
ATOM 663 C CA . ALA A 1 92 ? 5.815 -7.918 -4.469 1.00 91.00 92 ALA A CA 1
ATOM 664 C C . ALA A 1 92 ? 6.914 -8.580 -5.328 1.00 91.00 92 ALA A C 1
ATOM 666 O O . ALA A 1 92 ? 7.536 -7.919 -6.172 1.00 91.00 92 ALA A O 1
ATOM 667 N N . PRO A 1 93 ? 7.186 -9.882 -5.142 1.00 87.31 93 PRO A N 1
ATOM 668 C CA . PRO A 1 93 ? 8.153 -10.591 -5.970 1.00 87.31 93 PRO A CA 1
ATOM 669 C C . PRO A 1 93 ? 7.765 -10.499 -7.451 1.00 87.31 93 PRO A C 1
ATOM 671 O O . PRO A 1 93 ? 6.599 -10.629 -7.810 1.00 87.31 93 PRO A O 1
ATOM 674 N N . ASP A 1 94 ? 8.760 -10.258 -8.307 1.00 83.62 94 ASP A N 1
ATOM 675 C CA . ASP A 1 94 ? 8.605 -10.109 -9.761 1.00 83.62 94 ASP A CA 1
ATOM 676 C C . ASP A 1 94 ? 7.709 -8.940 -10.231 1.00 83.62 94 ASP A C 1
ATOM 678 O O . ASP A 1 94 ? 7.457 -8.815 -11.431 1.00 83.62 94 ASP A O 1
ATOM 682 N N . SER A 1 95 ? 7.288 -8.024 -9.344 1.00 83.81 95 SER A N 1
ATOM 683 C CA . SER A 1 95 ? 6.467 -6.863 -9.737 1.00 83.81 95 SER A CA 1
ATOM 684 C C . SER A 1 95 ? 7.210 -5.840 -10.598 1.00 83.81 95 SER A C 1
ATOM 686 O O . SER A 1 95 ? 6.598 -5.018 -11.280 1.00 83.81 95 SER A O 1
ATOM 688 N N . GLY A 1 96 ? 8.544 -5.872 -10.566 1.00 83.38 96 GLY A N 1
ATOM 689 C CA . GLY A 1 96 ? 9.391 -4.882 -11.225 1.00 83.38 96 GLY A CA 1
ATOM 690 C C . GLY A 1 96 ? 9.440 -3.532 -10.504 1.00 83.38 96 GLY A C 1
ATOM 691 O O . GLY A 1 96 ? 10.124 -2.630 -10.988 1.00 83.38 96 GLY A O 1
ATOM 692 N N . CYS A 1 97 ? 8.772 -3.385 -9.355 1.00 84.25 97 CYS A N 1
ATOM 693 C CA . CYS A 1 97 ? 8.856 -2.196 -8.512 1.00 84.25 97 CYS A CA 1
ATOM 694 C C . CYS A 1 97 ? 10.133 -2.209 -7.660 1.00 84.25 97 CYS A C 1
ATOM 696 O O . CYS A 1 97 ? 10.508 -3.249 -7.116 1.00 84.25 97 CYS A O 1
ATOM 698 N N . ILE A 1 98 ? 10.793 -1.050 -7.541 1.00 78.62 98 ILE A N 1
ATOM 699 C CA . ILE A 1 98 ? 12.022 -0.858 -6.746 1.00 78.62 98 ILE A CA 1
ATOM 700 C C . ILE A 1 98 ? 11.885 0.234 -5.682 1.00 78.62 98 ILE A C 1
ATOM 702 O O . ILE A 1 98 ? 10.921 1.041 -5.719 1.00 78.62 98 ILE A O 1
#

Foldseek 3Di:
DDDDDDPDDPPPVVVVPPPPPPPPQDDDDDVSVLVVLQVVLVVVVVLVVVLQVVCCVPVVAGDQWQVVCPPPNPVDRDPQWIAHSRNDIDGDPPSSYD

Secondary structure (DSSP, 8-state):
--------SSSGGGSSS------------TTHHHHHHHHHHHHHHHHHHHHHHHHHHHHSS--SSGGGTTTTT-SS--SSEEE-TTS-EEEPTTS---